Protein AF-A0A9D4DN87-F1 (afdb_monomer_lite)

InterPro domains:
  IPR000716 Thyroglobulin type-1 [PF00086] (45-81)
  IPR000716 Thyroglobulin type-1 [PS51162] (24-87)
  IPR036857 Thyroglobulin type-1 superfamily [G3DSA:4.10.800.10] (24-87)
  IPR036857 Thyroglobulin type-1 superfamily [SSF57610] (25-78)

Radius of gyration: 20.86 Å; chains: 1; bounding box: 28×57×56 Å

pLDDT: mean 79.1, std 17.0, range [43.28, 93.56]

Organism: Dreissena polymorpha (NCBI:txid45954)

Sequence (87 aa):
MRVQAIIRRKKRKITLNTTCSITYTECARDQNAYQKTGLIGRMFSCDRFGNYATTGCTGSVCFCQDRSGNPVGDTRVNIGQLDALNC

Structure (mmCIF, N/CA/C/O backbone):
data_AF-A0A9D4DN87-F1
#
_entry.id   AF-A0A9D4DN87-F1
#
loop_
_atom_site.group_PDB
_atom_site.id
_atom_site.type_symbol
_atom_site.label_atom_id
_atom_site.label_alt_id
_atom_site.label_comp_id
_atom_site.label_asym_id
_atom_site.label_entity_id
_atom_site.label_seq_id
_atom_site.pdbx_PDB_ins_code
_atom_site.Cartn_x
_atom_site.Cartn_y
_atom_site.Cartn_z
_atom_site.occupancy
_atom_site.B_iso_or_equiv
_atom_site.auth_seq_id
_atom_site.auth_comp_id
_atom_site.auth_asym_id
_atom_site.auth_atom_id
_atom_site.pdbx_PDB_model_num
ATOM 1 N N . MET A 1 1 ? -6.488 47.725 44.513 1.00 43.28 1 MET A N 1
ATOM 2 C CA . MET A 1 1 ? -7.217 46.460 44.274 1.00 43.28 1 MET A CA 1
ATOM 3 C C . MET A 1 1 ? -7.005 46.057 42.812 1.00 43.28 1 MET A C 1
ATOM 5 O O . MET A 1 1 ? -7.591 46.665 41.932 1.00 43.28 1 MET A O 1
ATOM 9 N N . ARG A 1 2 ? -6.079 45.136 42.519 1.00 45.53 2 ARG A N 1
ATOM 10 C CA . ARG A 1 2 ? -5.883 44.575 41.169 1.00 45.53 2 ARG A CA 1
ATOM 11 C C . ARG A 1 2 ? -5.967 43.061 41.303 1.00 45.53 2 ARG A C 1
ATOM 13 O O . ARG A 1 2 ? -5.037 42.434 41.798 1.00 45.53 2 ARG A O 1
ATOM 20 N N . VAL A 1 3 ? -7.126 42.512 40.953 1.00 44.78 3 VAL A N 1
ATOM 21 C CA . VAL A 1 3 ? -7.390 41.071 40.955 1.00 44.78 3 VAL A CA 1
ATOM 22 C C . VAL A 1 3 ? -6.551 40.463 39.835 1.00 44.78 3 VAL A C 1
ATOM 24 O O . VAL A 1 3 ? -6.831 40.688 38.660 1.00 44.78 3 VAL A O 1
ATOM 27 N N . GLN A 1 4 ? -5.480 39.749 40.179 1.00 43.59 4 GLN A N 1
ATOM 28 C CA . GLN A 1 4 ? -4.713 39.005 39.186 1.00 43.59 4 GLN A CA 1
ATOM 29 C C . GLN A 1 4 ? -5.448 37.704 38.859 1.00 43.59 4 GLN A C 1
ATOM 31 O O . GLN A 1 4 ? -5.630 36.838 39.714 1.00 43.59 4 GLN A O 1
ATOM 36 N N . ALA A 1 5 ? -5.894 37.581 37.611 1.00 52.31 5 ALA A N 1
ATOM 37 C CA . ALA A 1 5 ? -6.486 36.365 37.080 1.00 52.31 5 ALA A CA 1
ATOM 38 C C . ALA A 1 5 ? -5.414 35.265 36.991 1.00 52.31 5 ALA A C 1
ATOM 40 O O . ALA A 1 5 ? -4.531 35.295 36.135 1.00 52.31 5 ALA A O 1
ATOM 41 N N . ILE A 1 6 ? -5.489 34.274 37.880 1.00 55.00 6 ILE A N 1
ATOM 42 C CA . ILE A 1 6 ? -4.649 33.077 37.814 1.00 55.00 6 ILE A CA 1
ATOM 43 C C . ILE A 1 6 ? -5.188 32.201 36.678 1.00 55.00 6 ILE A C 1
ATOM 45 O O . ILE A 1 6 ? -6.136 31.435 36.860 1.00 55.00 6 ILE A O 1
ATOM 49 N N . ILE A 1 7 ? -4.583 32.297 35.493 1.00 56.41 7 ILE A N 1
ATOM 50 C CA . ILE A 1 7 ? -4.806 31.342 34.402 1.00 56.41 7 ILE A CA 1
ATOM 51 C C . ILE A 1 7 ? -4.283 29.982 34.881 1.00 56.41 7 ILE A C 1
ATOM 53 O O . ILE A 1 7 ? -3.092 29.679 34.792 1.00 56.41 7 ILE A O 1
ATOM 57 N N . ARG A 1 8 ? -5.176 29.140 35.413 1.00 53.28 8 ARG A N 1
ATOM 58 C CA . ARG A 1 8 ? -4.888 27.738 35.735 1.00 53.28 8 ARG A CA 1
ATOM 59 C C . ARG A 1 8 ? -4.659 26.980 34.427 1.00 53.28 8 ARG A C 1
ATOM 61 O O . ARG A 1 8 ? -5.570 26.349 33.896 1.00 53.28 8 ARG A O 1
ATOM 68 N N . ARG A 1 9 ? -3.433 27.024 33.893 1.00 59.16 9 ARG A N 1
ATOM 69 C CA . ARG A 1 9 ? -2.990 26.099 32.844 1.00 59.16 9 ARG A CA 1
ATOM 70 C C . ARG A 1 9 ? -3.077 24.694 33.427 1.00 59.16 9 ARG A C 1
ATOM 72 O O . ARG A 1 9 ? -2.175 24.250 34.136 1.00 59.16 9 ARG A O 1
ATOM 79 N N . LYS A 1 10 ? -4.187 24.002 33.164 1.00 52.38 10 LYS A N 1
ATOM 80 C CA . LYS A 1 10 ? -4.359 22.579 33.448 1.00 52.38 10 LYS A CA 1
ATOM 81 C C . LYS A 1 10 ? -3.363 21.854 32.546 1.00 52.38 10 LYS A C 1
ATOM 83 O O . LYS A 1 10 ? -3.701 21.467 31.433 1.00 52.38 10 LYS A O 1
ATOM 88 N N . LYS A 1 11 ? -2.106 21.753 32.998 1.00 50.75 11 LYS A N 1
ATOM 89 C CA . LYS A 1 11 ? -1.115 20.837 32.439 1.00 50.75 11 LYS A CA 1
ATOM 90 C C . LYS A 1 11 ? -1.761 19.463 32.550 1.00 50.75 11 LYS A C 1
ATOM 92 O O . LYS A 1 11 ? -1.783 18.878 33.631 1.00 50.75 11 LYS A O 1
ATOM 97 N N . ARG A 1 12 ? -2.405 19.005 31.471 1.00 54.41 12 ARG A N 1
ATOM 98 C CA . ARG A 1 12 ? -2.871 17.627 31.371 1.00 54.41 12 ARG A CA 1
ATOM 99 C C . ARG A 1 12 ? -1.602 16.806 31.502 1.00 54.41 12 ARG A C 1
ATOM 101 O O . ARG A 1 12 ? -0.761 16.834 30.610 1.00 54.41 12 ARG A O 1
ATOM 108 N N . LYS A 1 13 ? -1.427 16.184 32.667 1.00 44.78 13 LYS A N 1
ATOM 109 C CA . LYS A 1 13 ? -0.467 15.109 32.856 1.00 44.78 13 LYS A CA 1
ATOM 110 C C . LYS A 1 13 ? -0.863 14.050 31.837 1.00 44.78 13 LYS A C 1
ATOM 112 O O . LYS A 1 13 ? -1.809 13.304 32.060 1.00 44.78 13 LYS A O 1
ATOM 117 N N . ILE A 1 14 ? -0.209 14.068 30.681 1.00 55.75 14 ILE A N 1
ATOM 118 C CA . ILE A 1 14 ? -0.163 12.912 29.804 1.00 55.75 14 ILE A CA 1
ATOM 119 C C . ILE A 1 14 ? 0.739 11.945 30.559 1.00 55.75 14 ILE A C 1
ATOM 121 O O . ILE A 1 14 ? 1.962 11.985 30.464 1.00 55.75 14 ILE A O 1
ATOM 125 N N . THR A 1 15 ? 0.121 11.166 31.436 1.00 44.31 15 THR A N 1
ATOM 126 C CA . THR A 1 15 ? 0.721 9.952 31.957 1.00 44.31 15 THR A CA 1
ATOM 127 C C . THR A 1 15 ? 0.782 9.016 30.755 1.00 44.31 15 THR A C 1
ATOM 129 O O . THR A 1 15 ? -0.225 8.409 30.410 1.00 44.31 15 THR A O 1
ATOM 132 N N . LEU A 1 16 ? 1.916 8.980 30.050 1.00 57.91 16 LEU A N 1
ATOM 133 C CA . LEU A 1 16 ? 2.200 7.934 29.067 1.00 57.91 16 LEU A CA 1
ATOM 134 C C . LEU A 1 16 ? 2.380 6.635 29.856 1.00 57.91 16 LEU A C 1
ATOM 136 O O . LEU A 1 16 ? 3.483 6.274 30.255 1.00 57.91 16 LEU A O 1
ATOM 140 N N . ASN A 1 17 ? 1.264 5.985 30.172 1.00 53.97 17 ASN A N 1
ATOM 141 C CA . ASN A 1 17 ? 1.264 4.595 30.573 1.00 53.97 17 ASN A CA 1
ATOM 142 C C . ASN A 1 17 ? 1.589 3.777 29.319 1.00 53.97 17 ASN A C 1
ATOM 144 O O . ASN A 1 17 ? 0.848 3.773 28.343 1.00 53.97 17 ASN A O 1
ATOM 148 N N . THR A 1 18 ? 2.743 3.120 29.316 1.00 62.09 18 THR A N 1
ATOM 149 C CA . THR A 1 18 ? 3.220 2.292 28.201 1.00 62.09 18 THR A CA 1
ATOM 150 C C . THR A 1 18 ? 2.457 0.964 28.130 1.00 62.09 18 THR A C 1
ATOM 152 O O . THR A 1 18 ? 3.039 -0.112 28.198 1.00 62.09 18 THR A O 1
ATOM 155 N N . THR A 1 19 ? 1.135 1.034 27.998 1.00 60.06 19 THR A N 1
ATOM 156 C CA . THR A 1 19 ? 0.253 -0.076 27.644 1.00 60.06 19 THR A CA 1
ATOM 157 C C . THR A 1 19 ? -0.928 0.492 26.854 1.00 60.06 19 THR A C 1
ATOM 159 O O . THR A 1 19 ? -1.730 1.260 27.373 1.00 60.06 19 THR A O 1
ATOM 162 N N . CYS A 1 20 ? -1.021 0.077 25.585 1.00 53.09 20 CYS A N 1
ATOM 163 C CA . CYS A 1 20 ? -1.968 0.518 24.548 1.00 53.09 20 CYS A CA 1
ATOM 164 C C . CYS A 1 20 ? -1.594 1.796 23.758 1.00 53.09 20 CYS A C 1
ATOM 166 O O . CYS A 1 20 ? -2.340 2.768 23.723 1.00 53.09 20 CYS A O 1
ATOM 168 N N . SER A 1 21 ? -0.477 1.757 23.019 1.00 52.50 21 SER A N 1
ATOM 169 C CA . SER A 1 21 ? -0.191 2.715 21.927 1.00 52.50 21 SER A CA 1
ATOM 170 C C . SER A 1 21 ? -0.642 2.215 20.541 1.00 52.50 21 SER A C 1
ATOM 172 O O . SER A 1 21 ? -0.182 2.728 19.528 1.00 52.50 21 SER A O 1
ATOM 174 N N . ILE A 1 22 ? -1.530 1.214 20.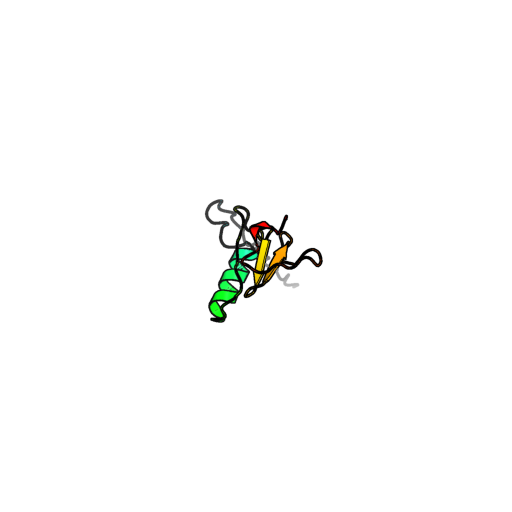460 1.00 51.72 22 ILE A N 1
ATOM 175 C CA . ILE A 1 22 ? -1.993 0.636 19.176 1.00 51.72 22 ILE A CA 1
ATOM 176 C C . ILE A 1 22 ? -3.101 1.498 18.522 1.00 51.72 22 ILE A C 1
ATOM 178 O O . ILE A 1 22 ? -3.455 1.304 17.366 1.00 51.72 22 ILE A O 1
ATOM 182 N N . THR A 1 23 ? -3.618 2.520 19.216 1.00 49.34 23 THR A N 1
ATOM 183 C CA . THR A 1 23 ? -4.744 3.357 18.752 1.00 49.34 23 THR A CA 1
ATOM 184 C C . THR A 1 23 ? -4.354 4.718 18.158 1.00 49.34 23 THR A C 1
ATOM 186 O O . THR A 1 23 ? -5.241 5.511 17.844 1.00 49.34 23 THR A O 1
ATOM 189 N N . TYR A 1 24 ? -3.063 5.035 18.002 1.00 58.34 24 TYR A N 1
ATOM 190 C CA . TYR A 1 24 ? -2.619 6.305 17.398 1.00 58.34 24 TYR A CA 1
ATOM 191 C C . TYR A 1 24 ? -1.624 6.078 16.263 1.00 58.34 24 TYR A C 1
ATOM 193 O O . TYR A 1 24 ? -0.538 6.642 16.225 1.00 58.34 24 TYR A O 1
ATOM 201 N N . THR A 1 25 ? -1.983 5.211 15.333 1.00 79.25 25 THR A N 1
ATOM 202 C CA . THR A 1 25 ? -1.200 5.003 14.123 1.00 79.25 25 THR A CA 1
ATOM 203 C C . THR A 1 25 ? -2.051 5.450 12.943 1.00 79.25 25 THR A C 1
ATOM 205 O O . THR A 1 25 ? -3.265 5.231 12.933 1.00 79.25 25 THR A O 1
ATOM 208 N N . GLU A 1 26 ? -1.470 6.216 12.017 1.00 84.69 26 GLU A N 1
ATOM 209 C CA . GLU A 1 26 ? -2.213 6.826 10.900 1.00 84.69 26 GLU A CA 1
ATOM 210 C C . GLU A 1 26 ? -2.960 5.759 10.099 1.00 84.69 26 GLU A C 1
ATOM 212 O O . GLU A 1 2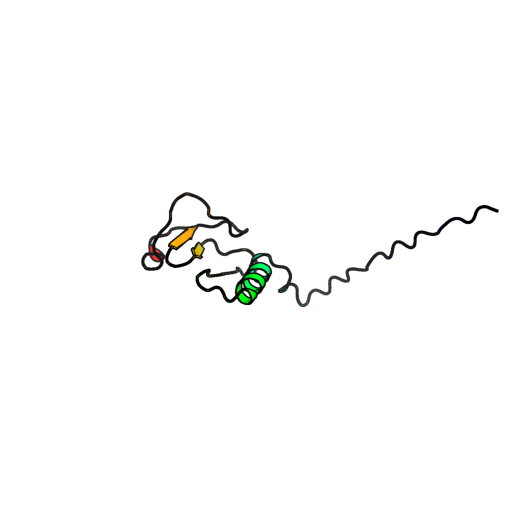6 ? -4.175 5.857 9.946 1.00 84.69 26 GLU A O 1
ATOM 217 N N . CYS A 1 27 ? -2.280 4.657 9.774 1.00 89.00 27 CYS A N 1
ATOM 218 C CA . CYS A 1 27 ? -2.872 3.534 9.056 1.00 89.00 27 CYS A CA 1
ATOM 219 C C . CYS A 1 27 ? -4.102 2.931 9.765 1.00 89.00 27 CYS A C 1
ATOM 221 O O . CYS A 1 27 ? -5.138 2.741 9.131 1.00 89.00 27 CYS A O 1
ATOM 223 N N . ALA A 1 28 ? -4.052 2.692 11.084 1.00 88.00 28 ALA A N 1
ATOM 224 C CA . ALA A 1 28 ? -5.189 2.115 11.813 1.00 88.00 28 ALA A CA 1
ATOM 225 C C . ALA A 1 28 ? -6.364 3.100 11.958 1.00 88.00 28 ALA A C 1
ATOM 227 O O . ALA A 1 28 ? -7.532 2.698 11.922 1.00 88.00 28 ALA A O 1
ATOM 228 N N . ARG A 1 29 ? -6.074 4.401 12.115 1.00 88.19 29 ARG A N 1
ATOM 229 C CA . ARG A 1 29 ? -7.109 5.446 12.156 1.00 88.19 29 ARG A CA 1
ATOM 230 C C . ARG A 1 29 ? -7.832 5.551 10.821 1.00 88.19 29 ARG A C 1
ATOM 232 O O . ARG A 1 29 ? -9.064 5.566 10.809 1.00 88.19 29 ARG A O 1
ATOM 239 N N . ASP A 1 30 ? -7.080 5.562 9.731 1.00 90.31 30 ASP A N 1
ATOM 240 C CA . ASP A 1 30 ? -7.621 5.679 8.382 1.00 90.31 30 ASP A CA 1
ATOM 241 C C . ASP A 1 30 ? -8.368 4.411 7.971 1.00 90.31 30 ASP A C 1
ATOM 243 O O . ASP A 1 30 ? -9.454 4.505 7.403 1.00 90.31 30 ASP A O 1
ATOM 247 N N . GLN A 1 31 ? -7.869 3.230 8.349 1.00 90.25 31 GLN A N 1
ATOM 248 C CA . GLN A 1 31 ? -8.578 1.966 8.161 1.00 90.25 31 GLN A CA 1
ATOM 249 C C . GLN A 1 31 ? -9.943 1.984 8.857 1.00 90.25 31 GLN A C 1
ATOM 251 O O . GLN A 1 31 ? -10.955 1.661 8.238 1.00 90.25 31 GLN A O 1
ATOM 256 N N . ASN A 1 32 ? -10.000 2.400 10.125 1.00 90.06 32 ASN A N 1
ATOM 257 C CA . ASN A 1 32 ? -11.256 2.499 10.870 1.00 90.06 32 ASN A CA 1
ATOM 258 C C . ASN A 1 32 ? -12.195 3.565 10.276 1.00 90.06 32 ASN A C 1
ATOM 260 O O . ASN A 1 32 ? -13.406 3.361 10.205 1.00 90.06 32 ASN A O 1
ATOM 264 N N . ALA A 1 33 ? -11.657 4.706 9.837 1.00 90.75 33 ALA A N 1
ATOM 265 C CA . ALA A 1 33 ? -12.439 5.740 9.164 1.00 90.75 33 ALA A CA 1
ATOM 266 C C . ALA A 1 33 ? -13.027 5.225 7.841 1.00 90.75 33 ALA A C 1
ATOM 268 O O . ALA A 1 33 ? -14.215 5.415 7.591 1.00 90.75 33 ALA A O 1
ATOM 269 N N . TYR A 1 34 ? -12.229 4.515 7.041 1.00 90.56 34 TYR A N 1
ATOM 270 C CA . TYR A 1 34 ? -12.655 3.920 5.779 1.00 90.56 34 TYR A CA 1
ATOM 271 C C . TYR A 1 34 ? -13.703 2.825 5.990 1.00 90.56 34 TYR A C 1
ATOM 273 O O . TYR A 1 34 ? -14.738 2.843 5.332 1.00 90.56 34 TYR A O 1
ATOM 281 N N . GLN A 1 35 ? -13.517 1.933 6.965 1.00 90.06 35 GLN A N 1
ATOM 282 C CA . GLN A 1 35 ? -14.496 0.889 7.295 1.00 90.06 35 GLN A CA 1
ATOM 283 C C . GLN A 1 35 ? -15.874 1.463 7.651 1.00 90.06 35 GLN A C 1
ATOM 285 O O . GLN A 1 35 ? -16.895 0.911 7.250 1.00 90.06 35 GLN A O 1
ATOM 290 N N . LYS A 1 36 ? -15.921 2.611 8.338 1.00 93.00 36 LYS A N 1
ATOM 291 C CA . LYS A 1 36 ? -17.182 3.296 8.668 1.00 93.00 36 LYS A CA 1
ATOM 292 C C . LYS A 1 36 ? -17.925 3.848 7.454 1.00 93.00 36 LYS A C 1
ATOM 294 O O . LYS A 1 36 ? -19.125 4.075 7.550 1.00 93.00 36 LYS A O 1
ATOM 299 N N . THR A 1 37 ? -17.242 4.068 6.331 1.00 92.50 37 THR A N 1
ATOM 300 C CA . THR A 1 37 ? -17.899 4.512 5.090 1.00 92.50 37 THR A CA 1
ATOM 301 C C . THR A 1 37 ? -18.702 3.398 4.419 1.00 92.50 37 THR A C 1
ATOM 303 O O . THR A 1 37 ? -19.540 3.689 3.572 1.00 92.50 37 THR A O 1
ATOM 306 N N . GLY A 1 38 ? -18.446 2.130 4.767 1.00 91.00 38 GLY A N 1
ATOM 307 C CA . GLY A 1 38 ? -19.031 0.972 4.087 1.00 91.00 38 GLY A CA 1
ATOM 308 C C . GLY A 1 38 ? -18.490 0.740 2.670 1.00 91.00 38 GLY A C 1
ATOM 309 O O . GLY A 1 38 ? -18.971 -0.154 1.977 1.00 91.00 38 GLY A O 1
ATOM 310 N N . LEU A 1 39 ? -17.496 1.520 2.229 1.00 89.44 39 LEU A N 1
ATOM 311 C CA . LEU A 1 39 ? -16.834 1.322 0.946 1.00 89.44 39 LEU A CA 1
ATOM 312 C C . LEU A 1 39 ? -15.917 0.098 0.994 1.00 89.44 39 LEU A C 1
ATOM 314 O O . LEU A 1 39 ? -15.236 -0.168 1.986 1.00 89.44 39 LEU A O 1
ATOM 318 N N . ILE A 1 40 ? -15.877 -0.621 -0.123 1.00 86.56 40 ILE A N 1
ATOM 319 C CA . ILE A 1 40 ? -14.955 -1.727 -0.362 1.00 86.56 40 ILE A CA 1
ATOM 320 C C . ILE A 1 40 ? -13.991 -1.353 -1.485 1.00 86.56 40 ILE A C 1
ATOM 322 O O . ILE A 1 40 ? -14.303 -0.525 -2.340 1.00 86.56 40 ILE A O 1
ATOM 326 N N . GLY A 1 41 ? -12.819 -1.986 -1.491 1.00 88.31 41 GLY A N 1
ATOM 327 C CA . GLY A 1 41 ? -11.814 -1.753 -2.524 1.00 88.31 41 GLY A CA 1
ATOM 328 C C . GLY A 1 41 ? -10.658 -0.859 -2.093 1.00 88.31 41 GLY A C 1
ATOM 329 O O . GLY A 1 41 ? -9.964 -0.344 -2.951 1.00 88.31 41 GLY A O 1
ATOM 330 N N . ARG A 1 42 ? -10.378 -0.689 -0.803 1.00 89.81 42 ARG A N 1
ATOM 331 C CA . ARG A 1 42 ? -9.046 -0.260 -0.355 1.00 89.81 42 ARG A CA 1
ATOM 332 C C . ARG A 1 42 ? -8.528 -1.243 0.677 1.00 89.81 42 ARG A C 1
ATOM 334 O O . ARG A 1 42 ? -9.214 -1.527 1.657 1.00 89.81 42 ARG A O 1
ATOM 341 N N . MET A 1 43 ? -7.331 -1.768 0.445 1.00 87.44 43 MET A N 1
ATOM 342 C CA . MET A 1 43 ? -6.656 -2.647 1.393 1.00 87.44 43 MET A CA 1
ATOM 343 C C . MET A 1 43 ? -5.751 -1.809 2.292 1.00 87.44 43 MET A C 1
ATOM 345 O O . MET A 1 43 ? -4.901 -1.062 1.810 1.00 87.44 43 MET A O 1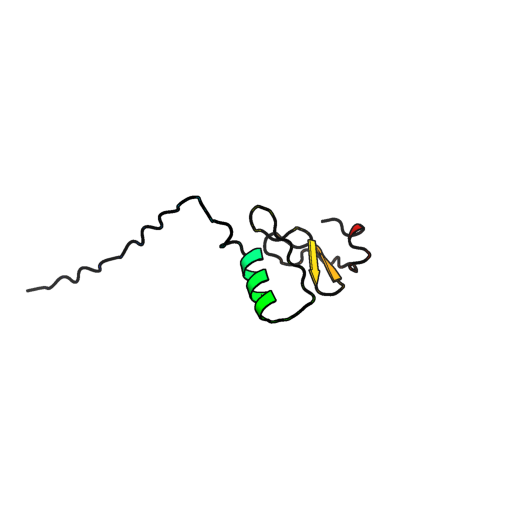
ATOM 349 N N . PHE A 1 44 ? -5.956 -1.930 3.601 1.00 88.19 44 PHE A N 1
ATOM 350 C CA . PHE A 1 44 ? -5.113 -1.305 4.614 1.00 88.19 44 PHE A CA 1
ATOM 351 C C . PHE A 1 44 ? -4.232 -2.378 5.2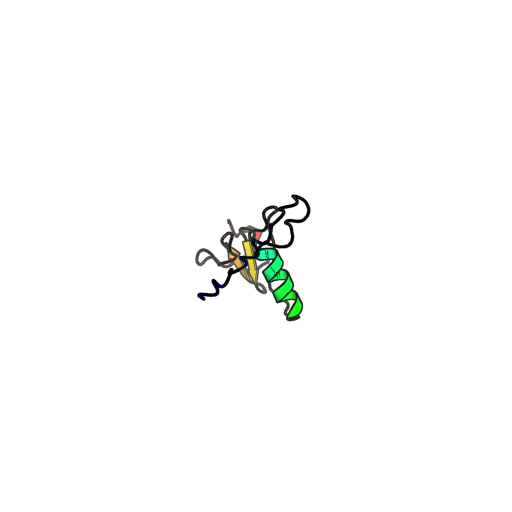44 1.00 88.19 44 PHE A C 1
ATOM 353 O O . PHE A 1 44 ? -4.719 -3.238 5.978 1.00 88.19 44 PHE A O 1
ATOM 360 N N . SER A 1 45 ? -2.940 -2.316 4.944 1.00 88.62 45 SER A N 1
ATOM 361 C CA . SER A 1 45 ? -1.912 -3.147 5.560 1.00 88.62 45 SER A CA 1
ATOM 362 C C . SER A 1 45 ? -1.008 -2.238 6.375 1.00 88.62 45 SER A C 1
ATOM 364 O O . SER A 1 45 ? -0.315 -1.389 5.817 1.00 88.62 45 SER A O 1
ATOM 366 N N . CYS A 1 46 ? -1.055 -2.393 7.696 1.00 88.69 46 CYS A N 1
ATOM 367 C CA . CYS A 1 46 ? -0.255 -1.602 8.622 1.00 88.69 46 CYS A CA 1
ATOM 368 C C . CYS A 1 46 ? 0.927 -2.432 9.136 1.00 88.69 46 CYS A C 1
ATOM 370 O O . CYS A 1 46 ? 0.773 -3.619 9.432 1.00 88.69 46 CYS A O 1
ATOM 372 N N . ASP A 1 47 ? 2.099 -1.812 9.264 1.00 84.69 47 ASP A N 1
ATOM 373 C CA . ASP A 1 47 ? 3.260 -2.439 9.892 1.00 84.69 47 ASP A CA 1
ATOM 374 C C . ASP A 1 47 ? 3.103 -2.495 11.428 1.00 84.69 47 ASP A C 1
ATOM 376 O O . ASP A 1 47 ? 2.194 -1.911 12.025 1.00 84.69 47 ASP A O 1
ATOM 380 N N . ARG A 1 48 ? 4.030 -3.184 12.105 1.00 82.88 48 ARG A N 1
ATOM 381 C CA . ARG A 1 48 ? 4.033 -3.297 13.577 1.00 82.88 48 ARG A CA 1
ATOM 382 C C . ARG A 1 48 ? 4.256 -1.969 14.316 1.00 82.88 48 ARG A C 1
ATOM 384 O O . ARG A 1 48 ? 4.053 -1.905 15.524 1.00 82.88 48 ARG A O 1
ATOM 391 N N . PHE A 1 49 ? 4.747 -0.948 13.618 1.00 82.19 49 PHE A N 1
ATOM 392 C CA . PHE A 1 49 ? 4.951 0.402 14.137 1.00 82.19 49 PHE A CA 1
ATOM 393 C C . PHE A 1 49 ? 3.754 1.315 13.825 1.00 82.19 49 PHE A C 1
ATOM 395 O O . PHE A 1 49 ? 3.698 2.437 14.324 1.00 82.19 49 PHE A O 1
ATOM 402 N N . GLY A 1 50 ? 2.790 0.823 13.040 1.00 81.88 50 GLY A N 1
ATOM 403 C CA . GLY A 1 50 ? 1.603 1.532 12.607 1.00 81.88 50 GLY A CA 1
ATOM 404 C C . GLY A 1 50 ? 1.757 2.433 11.383 1.00 81.88 50 GLY A C 1
ATOM 405 O O . GLY A 1 50 ? 0.861 3.231 11.100 1.00 81.88 50 GLY A O 1
ATOM 406 N N . ASN A 1 51 ? 2.863 2.318 10.658 1.00 87.75 51 ASN A N 1
ATOM 407 C CA . ASN A 1 51 ? 2.980 2.917 9.336 1.00 87.75 51 ASN A CA 1
ATOM 408 C C . ASN A 1 51 ? 2.209 2.082 8.316 1.00 87.75 51 ASN A C 1
ATOM 410 O O . ASN A 1 51 ? 1.865 0.922 8.553 1.00 87.75 51 ASN A O 1
ATOM 414 N N . TYR A 1 52 ? 1.989 2.668 7.150 1.00 90.94 52 TYR A N 1
ATOM 415 C CA . TYR A 1 52 ? 1.523 1.934 5.988 1.00 90.94 52 TYR A CA 1
ATOM 416 C C . TYR A 1 52 ? 2.595 0.955 5.485 1.00 90.94 52 TYR A C 1
ATOM 418 O O . TYR A 1 52 ? 3.791 1.254 5.515 1.00 90.94 52 TYR A O 1
ATOM 426 N N . ALA A 1 53 ? 2.166 -0.226 5.035 1.00 91.44 53 ALA A N 1
ATOM 427 C CA . ALA A 1 53 ? 3.030 -1.166 4.325 1.00 91.44 53 ALA A CA 1
ATOM 428 C C . ALA A 1 53 ? 3.567 -0.530 3.035 1.00 91.44 53 ALA A C 1
ATOM 430 O O . ALA A 1 53 ? 2.935 0.366 2.483 1.00 91.44 53 ALA A O 1
ATOM 431 N N . THR A 1 54 ? 4.700 -1.016 2.526 1.00 91.69 54 THR A N 1
ATOM 432 C CA . THR A 1 54 ? 5.322 -0.497 1.292 1.00 91.69 54 THR A CA 1
ATOM 433 C C . THR A 1 54 ? 4.469 -0.719 0.046 1.00 91.69 54 THR A C 1
ATOM 435 O O . THR A 1 54 ? 4.660 -0.037 -0.955 1.00 91.69 54 THR A O 1
ATOM 438 N N . THR A 1 55 ? 3.501 -1.634 0.102 1.00 91.44 55 THR A N 1
ATOM 439 C CA . THR A 1 55 ? 2.533 -1.902 -0.961 1.00 91.44 55 THR A CA 1
ATOM 440 C C . THR A 1 55 ? 1.127 -1.492 -0.531 1.00 91.44 55 THR A C 1
ATOM 442 O O . THR A 1 55 ? 0.671 -1.787 0.576 1.00 91.44 55 THR A O 1
ATOM 445 N N . GLY A 1 56 ? 0.425 -0.800 -1.425 1.00 92.06 56 GLY A N 1
ATOM 446 C CA . GLY A 1 56 ? -0.968 -0.401 -1.266 1.00 92.06 56 GLY A CA 1
ATOM 447 C C . GLY A 1 56 ? -1.805 -0.877 -2.439 1.00 92.06 56 GLY A C 1
ATOM 448 O O . GLY A 1 56 ? -1.377 -0.775 -3.585 1.00 92.06 56 GLY A O 1
ATOM 449 N N . CYS A 1 57 ? -3.013 -1.371 -2.168 1.00 92.62 57 CYS A N 1
ATOM 450 C CA . CYS A 1 57 ? -3.950 -1.778 -3.213 1.00 92.62 57 CYS A CA 1
ATOM 451 C C . CYS A 1 57 ? -5.280 -1.041 -3.065 1.00 92.62 57 CYS A C 1
ATOM 453 O O . CYS A 1 57 ? -5.883 -1.001 -1.988 1.00 92.62 57 CYS A O 1
ATOM 455 N N . THR A 1 58 ? -5.746 -0.468 -4.173 1.00 91.75 58 THR A N 1
ATOM 456 C CA . THR A 1 58 ? -7.072 0.137 -4.300 1.00 91.75 58 THR A CA 1
ATOM 457 C C . THR A 1 58 ? -7.792 -0.488 -5.495 1.00 91.75 58 THR A C 1
ATOM 459 O O . THR A 1 58 ? -7.369 -0.375 -6.644 1.00 91.75 58 THR A O 1
ATOM 462 N N . GLY A 1 59 ? -8.886 -1.187 -5.217 1.00 90.62 59 GLY A N 1
ATOM 463 C CA . GLY A 1 59 ? -9.665 -1.964 -6.162 1.00 90.62 59 GLY A CA 1
ATOM 464 C C . GLY A 1 59 ? -8.846 -3.142 -6.661 1.00 90.62 59 GLY A C 1
ATOM 465 O O . GLY A 1 59 ? -8.427 -3.993 -5.884 1.00 90.62 59 GLY A O 1
ATOM 466 N N . SER A 1 60 ? -8.615 -3.169 -7.971 1.00 91.62 60 SER A N 1
ATOM 467 C CA . SER A 1 60 ? -7.766 -4.169 -8.628 1.00 91.62 60 SER A CA 1
ATOM 468 C C . SER A 1 60 ? -6.350 -3.665 -8.898 1.00 91.62 60 SER A C 1
ATOM 470 O O . SER A 1 60 ? -5.575 -4.392 -9.506 1.00 91.62 60 SER A O 1
ATOM 472 N N . VAL A 1 61 ? -6.007 -2.443 -8.478 1.00 93.06 61 VAL A N 1
ATOM 473 C CA . VAL A 1 61 ? -4.716 -1.812 -8.774 1.00 93.06 61 VAL A CA 1
ATOM 474 C C . VAL A 1 61 ? -3.870 -1.735 -7.512 1.00 93.06 61 VAL A C 1
ATOM 476 O O . VAL A 1 61 ? -4.313 -1.206 -6.493 1.00 93.06 61 VAL A O 1
ATOM 479 N N . CYS A 1 62 ? -2.639 -2.219 -7.601 1.00 93.31 62 CYS A N 1
ATOM 480 C CA . CYS A 1 62 ? -1.642 -2.157 -6.545 1.00 93.31 62 CYS A CA 1
ATOM 481 C C . CYS A 1 62 ? -0.461 -1.279 -6.964 1.00 93.31 62 CYS A C 1
ATOM 483 O O . CYS A 1 62 ? -0.106 -1.211 -8.142 1.00 93.31 62 CYS A O 1
ATOM 485 N N . PHE A 1 63 ? 0.126 -0.588 -5.996 1.00 93.06 63 PHE A N 1
ATOM 486 C CA . PHE A 1 63 ? 1.206 0.376 -6.181 1.00 93.06 63 PHE A CA 1
ATOM 487 C C . PHE A 1 63 ? 2.137 0.376 -4.968 1.00 93.06 63 PHE A C 1
ATOM 489 O O . PHE A 1 63 ? 1.748 -0.033 -3.870 1.00 93.06 63 PHE A O 1
ATOM 496 N N . CYS A 1 64 ? 3.366 0.851 -5.162 1.00 93.19 64 CYS A N 1
ATOM 497 C CA . CYS A 1 64 ? 4.244 1.150 -4.039 1.00 93.19 64 CYS A CA 1
ATOM 498 C C . CYS A 1 64 ? 3.729 2.394 -3.326 1.00 93.19 64 CYS A C 1
ATOM 500 O O . CYS A 1 64 ? 3.293 3.341 -3.978 1.00 93.19 64 CYS A O 1
ATOM 502 N N . GLN A 1 65 ? 3.779 2.407 -2.002 1.00 92.69 65 GLN A N 1
ATOM 503 C CA . GLN A 1 65 ? 3.388 3.549 -1.192 1.00 92.69 65 GLN A CA 1
ATOM 504 C C . GLN A 1 65 ? 4.428 3.835 -0.108 1.00 92.69 65 GLN A C 1
ATOM 506 O O . GLN A 1 65 ? 5.202 2.965 0.293 1.00 92.69 65 GLN A O 1
ATOM 511 N N . ASP A 1 66 ? 4.458 5.079 0.350 1.00 90.62 66 ASP A N 1
ATOM 512 C CA . ASP A 1 66 ? 5.305 5.498 1.455 1.00 90.62 66 ASP A CA 1
ATOM 513 C C . ASP A 1 66 ? 4.709 5.082 2.813 1.00 90.62 66 ASP A C 1
ATOM 515 O O . ASP A 1 66 ? 3.614 4.526 2.920 1.00 90.62 66 ASP A O 1
ATOM 519 N N . ARG A 1 67 ? 5.435 5.395 3.892 1.00 90.00 67 ARG A N 1
ATOM 520 C CA . ARG A 1 67 ? 5.002 5.124 5.274 1.00 90.00 67 ARG A CA 1
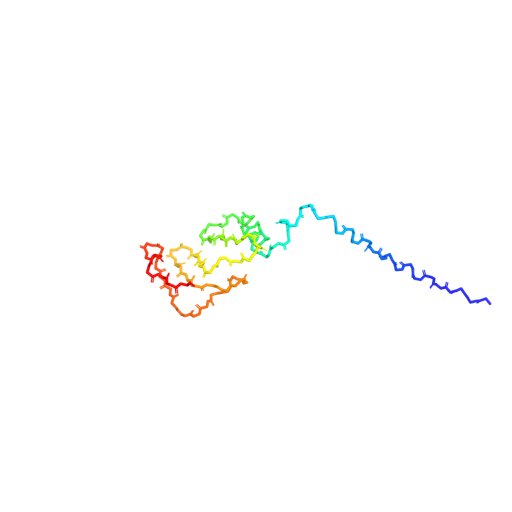ATOM 521 C C . ARG A 1 67 ? 3.715 5.855 5.671 1.00 90.00 67 ARG A C 1
ATOM 523 O O . ARG A 1 67 ? 3.095 5.454 6.655 1.00 90.00 67 ARG A O 1
ATOM 530 N N . SER A 1 68 ? 3.330 6.880 4.917 1.00 86.75 68 SER A N 1
ATOM 531 C CA . SER A 1 68 ? 2.129 7.695 5.108 1.00 86.75 68 SER A CA 1
ATOM 532 C C . SER A 1 68 ? 0.963 7.235 4.218 1.00 86.75 68 SER A C 1
ATOM 534 O O . SER A 1 68 ? -0.126 7.797 4.302 1.00 86.75 68 SER A O 1
ATOM 536 N N . GLY A 1 69 ? 1.164 6.210 3.381 1.00 87.62 69 GLY A N 1
ATOM 537 C CA . GLY A 1 69 ? 0.142 5.645 2.503 1.00 87.62 69 GLY A CA 1
ATOM 538 C C . GLY A 1 69 ? -0.048 6.397 1.185 1.00 87.62 69 GLY A C 1
ATOM 539 O O . GLY A 1 69 ? -1.072 6.201 0.525 1.00 87.62 69 GLY A O 1
ATOM 540 N N . ASN A 1 70 ? 0.902 7.252 0.789 1.00 89.94 70 ASN A N 1
ATOM 541 C CA . ASN A 1 70 ? 0.871 7.915 -0.514 1.00 89.94 70 ASN A CA 1
ATOM 542 C C . ASN A 1 70 ? 1.562 7.053 -1.568 1.00 89.94 70 ASN A C 1
ATOM 544 O O . ASN A 1 70 ? 2.646 6.538 -1.295 1.00 89.94 70 ASN A O 1
ATOM 548 N N . PRO A 1 71 ? 0.997 6.926 -2.780 1.00 91.06 71 PRO A N 1
ATOM 549 C CA . PRO A 1 71 ? 1.647 6.207 -3.865 1.00 91.06 71 PRO A CA 1
ATOM 550 C C . PRO A 1 71 ? 2.999 6.843 -4.210 1.00 91.06 71 PRO A C 1
ATOM 552 O O . PRO A 1 71 ? 3.102 8.060 -4.368 1.00 91.06 71 PRO A O 1
ATOM 555 N N . VAL A 1 72 ? 4.022 6.007 -4.356 1.00 92.69 72 VAL A N 1
ATOM 556 C CA . VAL A 1 72 ? 5.377 6.393 -4.748 1.00 92.69 72 VAL A CA 1
ATOM 557 C C . VAL A 1 72 ? 5.655 5.839 -6.139 1.00 92.69 72 VAL A C 1
ATOM 559 O O . VAL A 1 72 ? 5.577 4.632 -6.368 1.00 92.69 72 VAL A O 1
ATOM 562 N N . GLY A 1 73 ? 6.009 6.736 -7.057 1.00 88.94 73 GLY A N 1
ATOM 563 C CA . GLY A 1 73 ? 6.253 6.401 -8.456 1.00 88.94 73 GLY A CA 1
ATOM 564 C C . GLY A 1 73 ? 4.976 6.147 -9.262 1.00 88.94 73 GLY A C 1
ATOM 565 O O . GLY A 1 73 ? 3.850 6.282 -8.777 1.00 88.94 73 GLY A O 1
ATOM 566 N N . ASP A 1 74 ? 5.174 5.782 -10.528 1.00 87.00 74 ASP A N 1
ATOM 567 C CA . ASP A 1 74 ? 4.080 5.603 -11.489 1.00 87.00 74 ASP A CA 1
ATOM 568 C C . ASP A 1 74 ? 3.675 4.141 -11.691 1.00 87.00 74 ASP A C 1
ATOM 570 O O . ASP A 1 74 ? 2.612 3.864 -12.256 1.00 87.00 74 ASP A O 1
ATOM 574 N N . THR A 1 75 ? 4.478 3.203 -11.187 1.00 88.19 75 THR A N 1
ATOM 575 C CA . THR A 1 75 ? 4.246 1.768 -11.343 1.00 88.19 75 THR A CA 1
ATOM 576 C C . THR A 1 75 ? 2.961 1.345 -10.642 1.00 88.19 75 THR A C 1
ATOM 578 O O . THR A 1 75 ? 2.818 1.441 -9.422 1.00 88.19 75 THR A O 1
ATOM 581 N N . ARG A 1 76 ? 2.023 0.843 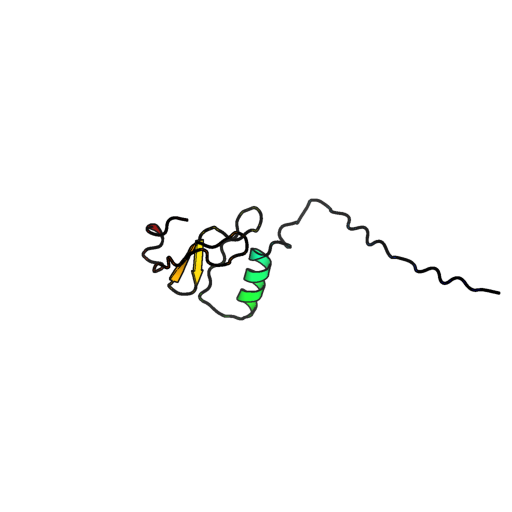-11.441 1.00 92.06 76 ARG A N 1
ATOM 582 C CA . ARG A 1 76 ? 0.737 0.306 -11.008 1.00 92.06 76 ARG A CA 1
ATOM 583 C C . ARG A 1 76 ? 0.541 -1.041 -11.675 1.00 92.06 76 ARG A C 1
ATOM 585 O O . ARG A 1 76 ? 0.593 -1.130 -12.899 1.00 92.06 76 ARG A O 1
ATOM 592 N N . VAL A 1 77 ? 0.317 -2.075 -10.880 1.00 92.94 77 VAL A N 1
ATOM 593 C CA . VAL A 1 77 ? 0.057 -3.430 -11.378 1.00 92.94 77 VAL A CA 1
ATOM 594 C C . VAL A 1 77 ? -1.354 -3.857 -11.018 1.00 92.94 77 VAL A C 1
ATOM 596 O O . VAL A 1 77 ? -1.962 -3.311 -10.096 1.00 92.94 77 VAL A O 1
ATOM 599 N N . ASN A 1 78 ? -1.883 -4.852 -11.725 1.00 93.56 78 ASN A N 1
ATOM 600 C CA . ASN A 1 78 ? -3.105 -5.502 -11.271 1.00 93.56 78 ASN A CA 1
ATOM 601 C C . ASN A 1 78 ? -2.819 -6.360 -10.032 1.00 93.56 78 ASN A C 1
ATOM 603 O O . ASN A 1 78 ? -1.717 -6.879 -9.878 1.00 93.56 78 ASN A O 1
ATOM 607 N N . ILE A 1 79 ? -3.822 -6.570 -9.181 1.00 89.62 79 ILE A N 1
ATOM 608 C CA . ILE A 1 79 ? -3.701 -7.387 -7.963 1.00 89.62 79 ILE A CA 1
ATOM 609 C C . ILE A 1 79 ? -3.214 -8.818 -8.247 1.00 89.62 79 ILE A C 1
ATOM 611 O O . ILE A 1 79 ? -2.477 -9.385 -7.450 1.00 89.62 79 ILE A O 1
ATOM 615 N N . GLY A 1 80 ? -3.543 -9.376 -9.419 1.00 90.81 80 GLY A N 1
ATOM 616 C CA . GLY A 1 80 ? -3.035 -10.681 -9.867 1.00 90.81 80 GLY A CA 1
ATOM 617 C C . GLY A 1 80 ? -1.556 -10.691 -10.278 1.00 90.81 80 GLY A C 1
ATOM 618 O O . GLY A 1 80 ? -1.010 -11.749 -10.554 1.00 90.81 80 GLY A O 1
ATOM 619 N N . GLN A 1 81 ? -0.913 -9.526 -10.340 1.00 92.19 81 GLN A N 1
ATOM 620 C CA . GLN A 1 81 ? 0.504 -9.340 -10.656 1.00 92.19 81 GLN A CA 1
ATOM 621 C C . GLN A 1 81 ? 1.241 -8.665 -9.493 1.00 92.19 81 GLN A C 1
ATOM 623 O O . GLN A 1 81 ? 2.286 -8.053 -9.704 1.00 92.19 81 GLN A O 1
ATOM 628 N N . LEU A 1 82 ? 0.703 -8.747 -8.270 1.00 87.31 82 LEU A N 1
ATOM 629 C CA . LEU A 1 82 ? 1.322 -8.142 -7.091 1.00 87.31 82 LEU A CA 1
ATOM 630 C C . LEU A 1 82 ? 2.759 -8.645 -6.880 1.00 87.31 82 LEU A C 1
ATOM 632 O O . LEU A 1 82 ? 3.619 -7.854 -6.515 1.00 87.31 82 LEU A O 1
ATOM 636 N N . ASP A 1 83 ? 3.042 -9.907 -7.211 1.00 86.94 83 ASP A N 1
ATOM 637 C CA . ASP A 1 83 ? 4.388 -10.494 -7.130 1.00 86.94 83 ASP A CA 1
ATOM 638 C C . ASP A 1 83 ? 5.398 -9.859 -8.105 1.00 86.94 83 ASP A C 1
ATOM 640 O O . ASP A 1 83 ? 6.607 -9.965 -7.911 1.00 86.94 83 ASP A O 1
ATOM 644 N N . ALA A 1 84 ? 4.922 -9.191 -9.161 1.00 87.00 84 ALA A N 1
ATOM 645 C CA . ALA A 1 84 ? 5.767 -8.451 -10.097 1.00 87.00 84 ALA A CA 1
ATOM 646 C C . ALA A 1 84 ? 6.082 -7.025 -9.610 1.00 87.00 84 ALA A C 1
ATOM 648 O O . ALA A 1 84 ? 6.935 -6.350 -10.191 1.00 87.00 84 ALA A O 1
ATOM 649 N N . LEU A 1 85 ? 5.391 -6.544 -8.572 1.00 87.19 85 LEU A N 1
ATOM 650 C CA . LEU A 1 85 ? 5.607 -5.225 -7.995 1.00 87.19 85 LEU A CA 1
ATOM 651 C C . LEU A 1 85 ? 6.709 -5.301 -6.933 1.00 87.19 85 LEU A C 1
ATOM 653 O O . LEU A 1 85 ? 6.520 -5.884 -5.870 1.00 87.19 85 LEU A O 1
ATOM 657 N N . ASN A 1 86 ? 7.855 -4.684 -7.218 1.00 87.31 86 ASN A N 1
ATOM 658 C CA . ASN A 1 86 ? 8.979 -4.617 -6.288 1.00 87.31 86 ASN A CA 1
ATOM 659 C C . ASN A 1 86 ? 8.999 -3.258 -5.570 1.00 87.31 86 ASN A C 1
ATOM 661 O O . ASN A 1 86 ? 9.364 -2.243 -6.173 1.00 87.31 86 ASN A O 1
ATOM 665 N N . CYS A 1 87 ? 8.581 -3.279 -4.304 1.00 83.88 87 CYS A N 1
ATOM 666 C CA . CYS A 1 87 ? 8.632 -2.196 -3.326 1.00 83.88 87 CYS A CA 1
ATOM 667 C C . CYS A 1 87 ? 9.383 -2.716 -2.085 1.00 83.88 87 CYS A C 1
ATOM 669 O O . CYS A 1 87 ? 10.102 -1.913 -1.465 1.00 83.88 87 CYS A O 1
#

Foldseek 3Di:
DDDDDDPPPPPPPPPPPVDDPVPPALLVVVVVVVVVVVDDFWDRDADPVRFGDQWTTGHQKIAGADSNRHGDDDDIDGVVCVVVHDD

Secondary structure (DSSP, 8-state):
-----------------SS--TT--HHHHHHHHHHHTT--SEE--B-TTSPBPSEEEETTEEEEE-TTS-EEEEEEEEGGGGGG---